Protein AF-A0A3B9RSI5-F1 (afdb_monomer_lite)

Secondary structure (DSSP, 8-state):
-----SSHHHHHHHHHHHHHTT------GGGGT-HHHHHHHHHHHHTT-HHHHHHHHHHHHHHHHHHTTS-HHHHHHHHHHHTT-----PPTTSPPPPHHHHHHHHHHHHHHHHHTTT-STTGGGGG-

Radius of gyration: 15.4 Å; chains: 1; bounding box: 41×25×41 Å

Sequence (128 aa):
MHIGDIGTKKSIELAKHAQKAGANGLIGSTYNLMPDTAIEIYKLAQTGDYRAAFEIQKIATKLIHYIVQWDFFPIMKNLITASGVDAGYSRKPFATPSKEVMDKINAFCLDLKKEHMGNTHIAFIDKM

pLDDT: mean 86.71, std 10.0, range [38.5, 96.56]

Structure (mmCIF, N/CA/C/O backbone):
data_AF-A0A3B9RSI5-F1
#
_entry.id   AF-A0A3B9RSI5-F1
#
loop_
_atom_site.group_PDB
_atom_site.id
_atom_site.type_symbol
_atom_site.label_atom_id
_atom_site.label_alt_id
_atom_site.label_comp_id
_atom_site.label_asym_id
_atom_site.label_entity_id
_atom_site.label_seq_id
_atom_site.pdbx_PDB_ins_code
_atom_site.Cartn_x
_atom_site.Cartn_y
_atom_site.Cartn_z
_atom_site.occupancy
_atom_site.B_iso_or_equiv
_atom_site.auth_seq_id
_atom_site.auth_comp_id
_atom_site.auth_asym_id
_atom_site.auth_atom_id
_atom_site.pdbx_PDB_model_num
ATOM 1 N N . MET A 1 1 ? -20.536 -8.356 -4.434 1.00 38.50 1 MET A N 1
ATOM 2 C CA . MET A 1 1 ? -20.301 -7.129 -5.228 1.00 38.50 1 MET A CA 1
ATOM 3 C C . MET A 1 1 ? -19.005 -6.505 -4.720 1.00 38.50 1 MET A C 1
ATOM 5 O O . MET A 1 1 ? -18.917 -6.275 -3.523 1.00 38.50 1 MET A O 1
ATOM 9 N N . HIS A 1 2 ? -17.984 -6.329 -5.563 1.00 43.81 2 HIS A N 1
ATOM 10 C CA . HIS A 1 2 ? -16.758 -5.605 -5.198 1.00 43.81 2 HIS A CA 1
ATOM 11 C C . HIS A 1 2 ? -16.929 -4.153 -5.647 1.00 43.81 2 HIS A C 1
ATOM 13 O O . HIS A 1 2 ? -17.145 -3.915 -6.832 1.00 43.81 2 HIS A O 1
ATOM 19 N N . ILE A 1 3 ? -16.882 -3.205 -4.709 1.00 53.19 3 ILE A N 1
ATOM 20 C CA . ILE A 1 3 ? -16.864 -1.774 -5.016 1.00 53.19 3 ILE A CA 1
ATOM 21 C C . ILE A 1 3 ? -15.622 -1.188 -4.350 1.00 53.19 3 ILE A C 1
ATOM 23 O O . ILE A 1 3 ? -15.481 -1.264 -3.132 1.00 53.19 3 ILE A O 1
ATOM 27 N N . GLY A 1 4 ? -14.726 -0.627 -5.154 1.00 59.19 4 GLY A N 1
ATOM 28 C CA . GLY A 1 4 ? -13.540 0.086 -4.699 1.00 59.19 4 GLY A CA 1
ATOM 29 C C . GLY A 1 4 ? -13.463 1.441 -5.389 1.00 59.19 4 GLY A C 1
ATOM 30 O O . GLY A 1 4 ? -13.804 1.561 -6.562 1.00 59.19 4 GLY A O 1
ATOM 31 N N . ASP A 1 5 ? -13.031 2.460 -4.656 1.00 70.69 5 ASP A N 1
ATOM 32 C CA . ASP A 1 5 ? -12.736 3.792 -5.183 1.00 70.69 5 ASP A CA 1
ATOM 33 C C . ASP A 1 5 ? -11.441 4.281 -4.532 1.00 70.69 5 ASP A C 1
ATOM 35 O O . ASP A 1 5 ? -11.147 3.928 -3.385 1.00 70.69 5 ASP A O 1
ATOM 39 N N . ILE A 1 6 ? -10.654 5.060 -5.271 1.00 70.44 6 ILE A N 1
ATOM 40 C CA . ILE A 1 6 ? -9.364 5.582 -4.805 1.00 70.44 6 ILE A CA 1
ATOM 41 C C . ILE A 1 6 ? -9.492 6.908 -4.037 1.00 70.44 6 ILE A C 1
ATOM 43 O O . ILE A 1 6 ? -8.576 7.334 -3.330 1.00 70.44 6 ILE A O 1
ATOM 47 N N . GLY A 1 7 ? -10.618 7.598 -4.193 1.00 68.62 7 GLY A N 1
ATOM 48 C CA . GLY A 1 7 ? -10.922 8.860 -3.549 1.00 68.62 7 GLY A CA 1
ATOM 49 C C . GLY A 1 7 ? -11.500 8.641 -2.159 1.00 68.62 7 GLY A C 1
ATOM 50 O O . GLY A 1 7 ? -12.640 8.211 -2.015 1.00 68.62 7 GLY A O 1
ATOM 51 N N . THR A 1 8 ? -10.762 9.066 -1.131 1.00 69.12 8 THR A N 1
ATOM 52 C CA . THR A 1 8 ? -11.103 8.898 0.293 1.00 69.12 8 THR A CA 1
ATOM 53 C C . THR A 1 8 ? -12.578 9.168 0.611 1.00 69.12 8 THR A C 1
ATOM 55 O O . THR A 1 8 ? -13.222 8.366 1.280 1.00 69.12 8 THR A O 1
ATOM 58 N N . LYS A 1 9 ? -13.152 10.268 0.096 1.00 71.56 9 LYS A N 1
ATOM 59 C CA . LYS A 1 9 ? -14.558 10.632 0.342 1.00 71.56 9 LYS A CA 1
ATOM 60 C C . LYS A 1 9 ? -15.537 9.602 -0.229 1.00 71.56 9 LYS A C 1
ATOM 62 O O . LYS A 1 9 ? -16.463 9.195 0.464 1.00 71.56 9 LYS A O 1
ATOM 67 N N . LYS A 1 10 ? -15.338 9.178 -1.479 1.00 74.88 10 LYS A N 1
ATOM 68 C CA . LYS A 1 10 ? -16.189 8.173 -2.127 1.00 74.88 10 LYS A CA 1
ATOM 69 C C . LYS A 1 10 ? -15.991 6.805 -1.485 1.00 74.88 10 LYS A C 1
ATOM 71 O O . LYS A 1 10 ? -16.985 6.142 -1.220 1.00 74.88 10 LYS A O 1
ATOM 76 N N . SER A 1 11 ? -14.755 6.417 -1.163 1.00 73.38 11 SER A N 1
ATOM 77 C CA . SER A 1 11 ? -14.468 5.158 -0.465 1.00 73.38 11 SER A CA 1
ATOM 78 C C . SER A 1 11 ? -15.199 5.078 0.879 1.00 73.38 11 SER A C 1
ATOM 80 O O . SER A 1 11 ? -15.763 4.037 1.195 1.00 73.38 11 SER A O 1
ATOM 82 N N . ILE A 1 12 ? -15.264 6.179 1.641 1.00 73.38 12 ILE A N 1
ATOM 83 C CA . ILE A 1 12 ? -16.015 6.244 2.907 1.00 73.38 12 ILE A CA 1
ATOM 84 C C . ILE A 1 12 ? -17.521 6.077 2.674 1.00 73.38 12 ILE A C 1
ATOM 86 O O . ILE A 1 12 ? -18.162 5.292 3.370 1.00 73.38 12 ILE A O 1
ATOM 90 N N . GLU A 1 13 ? -18.102 6.791 1.707 1.00 76.88 13 GLU A N 1
ATOM 91 C CA . GLU A 1 13 ? -19.538 6.674 1.419 1.00 76.88 13 GLU A CA 1
ATOM 92 C C . GLU A 1 13 ? -19.904 5.268 0.924 1.00 76.88 13 GLU A C 1
ATOM 94 O O . GLU A 1 13 ? -20.874 4.670 1.394 1.00 76.88 13 GLU A O 1
ATOM 99 N N . LEU A 1 14 ? -19.077 4.687 0.056 1.00 78.38 14 LEU A N 1
ATOM 100 C CA . LEU A 1 14 ? -19.230 3.311 -0.409 1.00 78.38 14 LEU A CA 1
ATOM 101 C C . LEU A 1 14 ? -19.102 2.303 0.733 1.00 78.38 14 LEU A C 1
ATOM 103 O O . LEU A 1 14 ? -19.911 1.384 0.813 1.00 78.38 14 LEU A O 1
ATOM 107 N N . ALA A 1 15 ? -18.147 2.494 1.646 1.00 75.50 15 ALA A N 1
ATOM 108 C CA . ALA A 1 15 ? -17.985 1.638 2.817 1.00 75.50 15 ALA A CA 1
ATOM 109 C C . ALA A 1 15 ? -19.211 1.703 3.741 1.00 75.50 15 ALA A C 1
ATOM 111 O O . ALA A 1 15 ? -19.714 0.660 4.157 1.00 75.50 15 ALA A O 1
ATOM 112 N N . LYS A 1 16 ? -19.762 2.900 3.994 1.00 74.81 16 LYS A N 1
ATOM 113 C CA . LYS A 1 16 ? -21.010 3.066 4.761 1.00 74.81 16 LYS A CA 1
ATOM 114 C C . LYS A 1 16 ? -22.183 2.344 4.098 1.00 74.81 16 LYS A C 1
ATOM 116 O O . LYS A 1 16 ? -22.969 1.694 4.786 1.00 74.81 16 LYS A O 1
ATOM 121 N N . HIS A 1 17 ? -22.322 2.454 2.775 1.00 83.62 17 HIS A N 1
ATOM 122 C CA . HIS A 1 17 ? -23.367 1.746 2.035 1.00 83.62 17 HIS A CA 1
ATOM 123 C C . HIS A 1 17 ? -23.172 0.227 2.075 1.00 83.62 17 HIS A C 1
ATOM 125 O O . HIS A 1 17 ? -24.131 -0.494 2.344 1.00 83.62 17 HIS A O 1
ATOM 131 N N . ALA A 1 18 ? -21.945 -0.255 1.872 1.00 79.50 18 ALA A N 1
ATOM 132 C CA . ALA A 1 18 ? -21.611 -1.674 1.928 1.00 79.50 18 ALA A CA 1
ATOM 133 C C . ALA A 1 18 ? -21.898 -2.266 3.315 1.00 79.50 18 ALA A C 1
ATOM 135 O O . ALA A 1 18 ? -22.538 -3.310 3.409 1.00 79.50 18 ALA A O 1
ATOM 136 N N . GLN A 1 19 ? -21.518 -1.568 4.389 1.00 79.12 19 GLN A N 1
ATOM 137 C CA . GLN A 1 19 ? -21.823 -1.974 5.761 1.00 79.12 19 GLN A CA 1
ATOM 138 C C . GLN A 1 19 ? -23.338 -2.069 6.000 1.00 79.12 19 GLN A C 1
ATOM 140 O O . GLN A 1 19 ? -23.812 -3.071 6.530 1.00 79.12 19 GLN A O 1
ATOM 145 N N . LYS A 1 20 ? -24.118 -1.066 5.564 1.00 82.00 20 LYS A N 1
ATOM 146 C CA . LYS A 1 20 ? -25.593 -1.093 5.653 1.00 82.00 20 LYS A CA 1
ATOM 147 C C . LYS A 1 20 ? -26.213 -2.244 4.858 1.00 82.00 20 LYS A C 1
ATOM 149 O O . LYS A 1 20 ? -27.260 -2.748 5.245 1.00 82.00 20 LYS A O 1
ATOM 154 N N . ALA A 1 21 ? -25.570 -2.660 3.769 1.00 86.38 21 ALA A N 1
ATOM 155 C CA . ALA A 1 21 ? -25.968 -3.808 2.962 1.00 86.38 21 ALA A CA 1
ATOM 156 C C . ALA A 1 21 ? -25.490 -5.162 3.532 1.00 86.38 21 ALA A C 1
ATOM 158 O O . ALA A 1 21 ? -25.682 -6.189 2.886 1.00 86.38 21 ALA A O 1
ATOM 159 N N . GLY A 1 22 ? -24.867 -5.179 4.718 1.00 83.25 22 GLY A N 1
ATOM 160 C CA . GLY A 1 22 ? -24.406 -6.398 5.386 1.00 83.25 22 GLY A CA 1
ATOM 161 C C . GLY A 1 22 ? -23.006 -6.866 4.981 1.00 83.25 22 GLY A C 1
ATOM 162 O O . GLY A 1 22 ? -22.650 -8.004 5.263 1.00 83.25 22 GLY A O 1
ATOM 163 N N . ALA A 1 23 ? -22.195 -6.032 4.320 1.00 81.00 23 ALA A N 1
ATOM 164 C CA . ALA A 1 23 ? -20.806 -6.383 4.035 1.00 81.00 23 ALA A CA 1
ATOM 165 C C . ALA A 1 23 ? -19.969 -6.420 5.325 1.00 81.00 23 ALA A C 1
ATOM 167 O O . ALA A 1 23 ? -19.993 -5.480 6.119 1.00 81.00 23 ALA A O 1
ATOM 168 N N . ASN A 1 24 ? -19.177 -7.482 5.496 1.00 81.69 24 ASN A N 1
ATOM 169 C CA . ASN A 1 24 ? -18.329 -7.692 6.677 1.00 81.69 24 ASN A CA 1
ATOM 170 C C . ASN A 1 24 ? -16.832 -7.454 6.427 1.00 81.69 24 ASN A C 1
ATOM 172 O O . ASN A 1 24 ? -16.019 -7.746 7.300 1.00 81.69 24 ASN A O 1
ATOM 176 N N . GLY A 1 25 ? -16.438 -6.963 5.250 1.00 74.50 25 GLY A N 1
ATOM 177 C CA . GLY A 1 25 ? -15.022 -6.830 4.922 1.00 74.50 25 GLY A CA 1
ATOM 178 C C . GLY A 1 25 ? -14.726 -5.933 3.730 1.00 74.50 25 GLY A C 1
ATOM 179 O O . GLY A 1 25 ? -15.619 -5.512 2.993 1.00 74.50 25 GLY A O 1
ATOM 180 N N . LEU A 1 26 ? -13.434 -5.663 3.558 1.00 78.62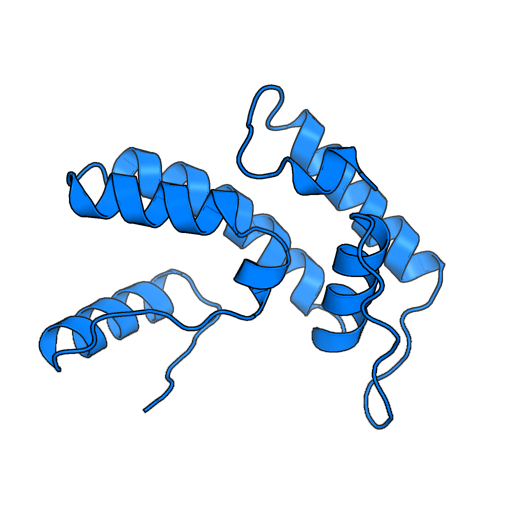 26 LEU A N 1
ATOM 181 C CA . LEU A 1 26 ? -12.863 -4.871 2.476 1.00 78.62 26 LEU A CA 1
ATOM 182 C C . LEU A 1 26 ? -11.890 -5.742 1.680 1.00 78.62 26 LEU A C 1
ATOM 184 O O . LEU A 1 26 ? -11.205 -6.594 2.241 1.00 78.62 26 LEU A O 1
ATOM 188 N N . ILE A 1 27 ? -11.802 -5.502 0.374 1.00 80.75 27 ILE A N 1
ATOM 189 C CA . ILE A 1 27 ? -10.794 -6.114 -0.497 1.00 80.75 27 ILE A CA 1
ATOM 190 C C . ILE A 1 27 ? -9.950 -4.978 -1.062 1.00 80.75 27 ILE A C 1
ATOM 192 O O . ILE A 1 27 ? -10.483 -4.091 -1.726 1.00 80.75 27 ILE A O 1
ATOM 196 N N . GLY A 1 28 ? -8.644 -5.014 -0.812 1.00 83.31 28 GLY A N 1
ATOM 197 C CA . GLY A 1 28 ? -7.701 -4.011 -1.290 1.00 83.31 28 GLY A CA 1
ATOM 198 C C . GLY A 1 28 ? -6.375 -4.652 -1.669 1.00 83.31 28 GLY A C 1
ATOM 199 O O . GLY A 1 28 ? -5.735 -5.307 -0.851 1.00 83.31 28 GLY A O 1
ATOM 200 N N . SER A 1 29 ? -5.931 -4.446 -2.909 1.00 86.25 29 SER A N 1
ATOM 201 C CA . SER A 1 29 ? -4.660 -5.001 -3.395 1.00 86.25 29 SER A CA 1
ATOM 202 C C . SER A 1 29 ? -3.457 -4.507 -2.587 1.00 86.25 29 SER A C 1
ATOM 204 O O . SER A 1 29 ? -2.474 -5.227 -2.441 1.00 86.25 29 SER A O 1
ATOM 206 N N . THR A 1 30 ? -3.550 -3.302 -2.024 1.00 89.25 30 THR A N 1
ATOM 207 C CA . THR A 1 30 ? -2.508 -2.653 -1.218 1.00 89.25 30 THR A CA 1
ATOM 208 C C . THR A 1 30 ? -2.291 -3.326 0.137 1.00 89.25 30 THR A C 1
ATOM 210 O O . THR A 1 30 ? -1.218 -3.170 0.714 1.00 89.25 30 THR A O 1
ATOM 213 N N . TYR A 1 31 ? -3.240 -4.142 0.613 1.00 89.50 31 TYR A N 1
ATOM 214 C CA . TYR A 1 31 ? -3.076 -4.941 1.834 1.00 89.50 31 TYR A CA 1
ATOM 215 C C . TYR A 1 31 ? -1.974 -5.995 1.696 1.00 89.50 31 TYR A C 1
ATOM 217 O O . TYR A 1 31 ? -1.396 -6.392 2.697 1.00 89.50 31 TYR A O 1
ATOM 225 N N . ASN A 1 32 ? -1.630 -6.401 0.467 1.00 89.25 32 ASN A N 1
ATOM 226 C CA . ASN A 1 32 ? -0.495 -7.296 0.223 1.00 89.25 32 ASN A CA 1
ATOM 227 C C . ASN A 1 32 ? 0.862 -6.622 0.480 1.00 89.25 32 ASN A C 1
ATOM 229 O O . ASN A 1 32 ? 1.844 -7.315 0.710 1.00 89.25 32 ASN A O 1
ATOM 233 N N . LEU A 1 33 ? 0.918 -5.287 0.420 1.00 91.00 33 LEU A N 1
ATOM 234 C CA . LEU A 1 33 ? 2.130 -4.508 0.684 1.00 91.00 33 LEU A CA 1
ATOM 235 C C . LEU A 1 33 ? 2.147 -3.950 2.113 1.00 91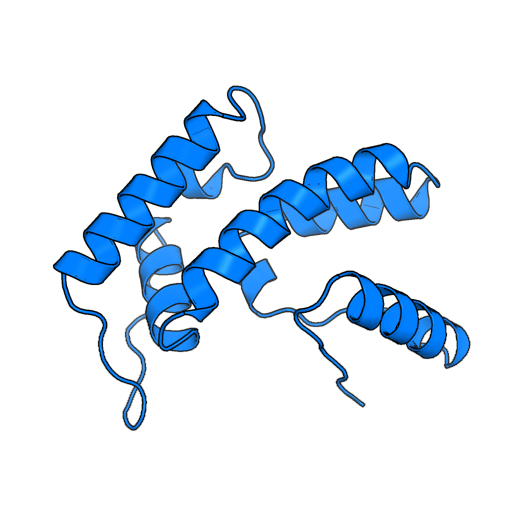.00 33 LEU A C 1
ATOM 237 O O . LEU A 1 33 ? 3.190 -3.905 2.754 1.00 91.00 33 LEU A O 1
ATOM 241 N N . MET A 1 34 ? 0.984 -3.523 2.612 1.00 91.12 34 MET A N 1
ATOM 242 C CA . MET A 1 34 ? 0.822 -2.871 3.915 1.00 91.12 34 MET A CA 1
ATOM 243 C C . MET A 1 34 ? -0.229 -3.586 4.786 1.00 91.12 34 MET A C 1
ATOM 245 O O . MET A 1 34 ? -1.242 -2.971 5.140 1.00 91.12 34 MET A O 1
ATOM 249 N N . PRO A 1 35 ? -0.046 -4.879 5.117 1.00 89.81 35 PRO A N 1
ATOM 250 C CA . PRO A 1 35 ? -1.028 -5.622 5.905 1.00 89.81 35 PRO A CA 1
ATOM 251 C C . PRO A 1 35 ? -1.181 -5.046 7.319 1.00 89.81 35 PRO A C 1
ATOM 253 O O . PRO A 1 35 ? -2.306 -4.843 7.774 1.00 89.81 35 PRO A O 1
ATOM 256 N N . ASP A 1 36 ? -0.074 -4.698 7.979 1.00 90.19 36 ASP A N 1
ATOM 257 C CA . ASP A 1 36 ? -0.077 -4.176 9.352 1.00 90.19 36 ASP A CA 1
ATOM 258 C C . ASP A 1 36 ? -0.825 -2.841 9.464 1.00 90.19 36 ASP A C 1
ATOM 260 O O . ASP A 1 36 ? -1.609 -2.640 10.391 1.00 90.19 36 ASP A O 1
ATOM 264 N N . THR A 1 37 ? -0.667 -1.958 8.470 1.00 90.81 37 THR A N 1
ATOM 265 C CA . THR A 1 37 ? -1.448 -0.716 8.346 1.00 90.81 37 THR A CA 1
ATOM 266 C C . THR A 1 37 ? -2.946 -0.991 8.320 1.00 90.81 37 THR A C 1
ATOM 268 O O . THR A 1 37 ? -3.710 -0.344 9.034 1.00 90.81 37 THR A O 1
ATOM 271 N N . ALA A 1 38 ? -3.383 -1.943 7.492 1.00 89.19 38 ALA A N 1
ATOM 272 C CA . ALA A 1 38 ? -4.799 -2.257 7.341 1.00 89.19 38 ALA A CA 1
ATOM 273 C C . ALA A 1 38 ? -5.382 -2.886 8.615 1.00 89.19 38 ALA A C 1
ATOM 275 O O . ALA A 1 38 ? -6.491 -2.535 9.023 1.00 89.19 38 ALA A O 1
ATOM 276 N N . ILE A 1 39 ? -4.621 -3.775 9.263 1.00 90.31 39 ILE A N 1
ATOM 277 C CA . ILE A 1 39 ? -4.997 -4.402 10.534 1.00 90.31 39 ILE A CA 1
ATOM 278 C C . ILE A 1 39 ? -5.174 -3.342 11.623 1.00 90.31 39 ILE A C 1
ATOM 280 O O . ILE A 1 39 ? -6.161 -3.391 12.358 1.00 90.31 39 ILE A O 1
ATOM 284 N N . GLU A 1 40 ? -4.259 -2.378 11.724 1.00 91.00 40 GLU A N 1
ATOM 285 C CA . GLU A 1 40 ?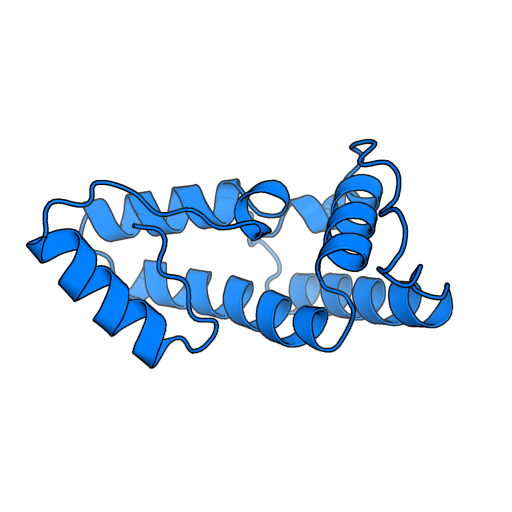 -4.343 -1.343 12.754 1.00 91.00 40 GLU A CA 1
ATOM 286 C C . GLU A 1 40 ? -5.531 -0.403 12.536 1.00 91.00 40 GLU A C 1
ATOM 288 O O . GLU A 1 40 ? -6.305 -0.158 13.461 1.00 91.00 40 GLU A O 1
ATOM 293 N N . ILE A 1 41 ? -5.747 0.050 11.295 1.00 89.56 41 ILE A N 1
ATOM 294 C CA . ILE A 1 41 ? -6.924 0.857 10.940 1.00 89.56 41 ILE A CA 1
ATOM 295 C C . ILE A 1 41 ? -8.212 0.123 11.329 1.00 89.56 41 ILE A C 1
ATOM 297 O O . ILE A 1 41 ? -9.122 0.731 11.893 1.00 89.56 41 ILE A O 1
ATOM 301 N N . TYR A 1 42 ? -8.290 -1.183 11.057 1.00 88.88 42 TYR A N 1
ATOM 302 C CA . TYR A 1 42 ? -9.452 -1.988 11.420 1.00 88.88 42 TYR A CA 1
ATOM 303 C C . TYR A 1 42 ? -9.652 -2.066 12.939 1.00 88.88 42 TYR A C 1
ATOM 305 O O . TYR A 1 42 ? -10.768 -1.846 13.409 1.00 88.88 42 TYR A O 1
ATOM 313 N N . LYS A 1 43 ? -8.594 -2.324 13.718 1.00 90.75 43 LYS A N 1
ATOM 314 C CA . LYS A 1 43 ? -8.668 -2.373 15.189 1.00 90.75 43 LYS A CA 1
ATOM 315 C C . LYS A 1 43 ? -9.152 -1.050 15.783 1.00 90.75 43 LYS A C 1
ATOM 317 O O . LYS A 1 43 ? -10.062 -1.061 16.605 1.00 90.75 43 LYS A O 1
ATOM 322 N N . LEU A 1 44 ? -8.595 0.072 15.330 1.00 90.00 44 LEU A N 1
ATOM 323 C CA . LEU A 1 44 ? -8.989 1.409 15.786 1.00 90.00 44 LEU A CA 1
ATOM 324 C C . LEU A 1 44 ? -10.439 1.736 15.408 1.00 90.00 44 LEU A C 1
ATOM 326 O O . LEU A 1 44 ? -11.183 2.301 16.205 1.00 90.00 44 LEU A O 1
ATOM 330 N N . ALA A 1 45 ? -10.884 1.324 14.219 1.00 86.00 45 ALA A N 1
ATOM 331 C CA . ALA A 1 45 ? -12.281 1.476 13.823 1.00 86.00 45 ALA A CA 1
ATOM 332 C C . ALA A 1 45 ? -13.230 0.638 14.701 1.00 86.00 45 ALA A C 1
ATOM 334 O O . ALA A 1 45 ? -14.302 1.122 15.059 1.00 86.00 45 ALA A O 1
ATOM 335 N N . GLN A 1 46 ? -12.840 -0.584 15.088 1.00 84.69 46 GLN A N 1
ATOM 336 C CA . GLN A 1 46 ? -13.632 -1.443 15.981 1.00 84.69 46 GLN A CA 1
ATOM 337 C C . GLN A 1 46 ? -13.797 -0.845 17.385 1.00 84.69 46 GLN A C 1
ATOM 339 O O . GLN A 1 46 ? -14.840 -1.032 18.007 1.00 84.69 46 GLN A O 1
ATOM 344 N N . THR A 1 47 ? -12.801 -0.106 17.880 1.00 91.88 47 THR A N 1
ATOM 345 C CA . THR A 1 47 ? -12.863 0.576 19.185 1.00 91.88 47 THR A CA 1
ATOM 346 C C . THR A 1 47 ? -13.463 1.983 19.111 1.00 91.88 47 THR A C 1
ATOM 348 O O . THR A 1 47 ? -13.635 2.629 20.143 1.00 91.88 47 THR A O 1
ATOM 351 N N . GLY A 1 48 ? -13.814 2.461 17.912 1.00 89.25 48 GLY A N 1
ATOM 352 C CA . GLY A 1 48 ? -14.383 3.790 17.687 1.00 89.25 48 GLY A CA 1
ATOM 353 C C . GLY A 1 48 ? -13.360 4.930 17.630 1.00 89.25 48 GLY A C 1
ATOM 354 O O . GLY A 1 48 ? -13.763 6.091 17.527 1.00 89.25 48 GLY A O 1
ATOM 355 N N . ASP A 1 49 ? -12.054 4.641 17.641 1.00 91.62 49 ASP A N 1
ATOM 356 C CA . ASP A 1 49 ? -10.995 5.645 17.481 1.00 91.62 49 ASP A CA 1
ATOM 357 C C . ASP A 1 49 ? -10.757 5.981 16.000 1.00 91.62 49 ASP A C 1
ATOM 359 O O . ASP A 1 49 ? -9.720 5.708 15.384 1.00 91.62 49 ASP A O 1
ATOM 363 N N . TYR A 1 50 ? -11.766 6.604 15.396 1.00 88.00 50 TYR A N 1
ATOM 364 C CA . TYR A 1 50 ? -11.718 7.000 13.992 1.00 88.00 50 TYR A CA 1
ATOM 365 C C . TYR A 1 50 ? -10.673 8.081 13.709 1.00 88.00 50 TYR A C 1
ATOM 367 O O . TYR A 1 50 ? -10.232 8.210 12.568 1.00 88.00 50 TYR A O 1
ATOM 375 N N . ARG A 1 51 ? -10.266 8.861 14.720 1.00 90.56 51 ARG A N 1
ATOM 376 C CA . ARG A 1 51 ? -9.248 9.901 14.550 1.00 90.56 51 ARG A CA 1
ATOM 377 C C . ARG A 1 51 ? -7.882 9.266 14.329 1.00 90.56 51 ARG A C 1
ATOM 379 O O . ARG A 1 51 ? -7.233 9.600 13.341 1.00 90.56 51 ARG A O 1
ATOM 386 N N . ALA A 1 52 ? -7.472 8.334 15.189 1.00 89.38 52 ALA A N 1
ATOM 387 C CA . ALA A 1 52 ? -6.218 7.611 15.004 1.00 89.38 52 ALA A CA 1
ATOM 388 C C . ALA A 1 52 ? -6.238 6.777 13.710 1.00 89.38 52 ALA A C 1
ATOM 390 O O . ALA A 1 52 ? -5.289 6.838 12.926 1.00 89.38 52 ALA A O 1
ATOM 391 N N . ALA A 1 53 ? -7.353 6.092 13.420 1.00 88.38 53 ALA A N 1
ATOM 392 C CA . ALA A 1 53 ? -7.516 5.337 12.175 1.00 88.38 53 ALA A CA 1
ATOM 393 C C . ALA A 1 53 ? -7.337 6.227 10.931 1.00 88.38 53 ALA A C 1
ATOM 395 O O . ALA A 1 53 ? -6.688 5.834 9.959 1.00 88.38 53 ALA A O 1
ATOM 396 N N . PHE A 1 54 ? -7.875 7.450 10.966 1.00 88.25 54 PHE A N 1
ATOM 397 C CA . PHE A 1 54 ? -7.748 8.410 9.874 1.00 88.25 54 PHE A CA 1
ATOM 398 C C . PHE A 1 54 ? -6.305 8.891 9.674 1.00 88.25 54 PHE A C 1
ATOM 400 O O . PHE A 1 54 ? -5.857 9.010 8.533 1.00 88.25 54 PHE A O 1
ATOM 407 N N . GLU A 1 55 ? -5.553 9.125 10.752 1.00 90.19 55 GLU A N 1
ATOM 408 C CA . GLU A 1 55 ? -4.139 9.509 10.658 1.00 90.19 55 GLU A CA 1
ATOM 409 C C . GLU A 1 55 ? -3.303 8.437 9.949 1.00 90.19 55 GLU A C 1
ATOM 411 O O . GLU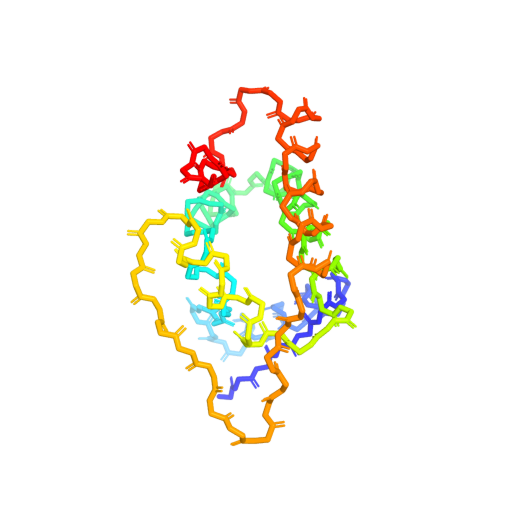 A 1 55 ? -2.536 8.760 9.039 1.00 90.19 55 GLU A O 1
ATOM 416 N N . ILE A 1 56 ? -3.524 7.160 10.270 1.00 90.31 56 ILE A N 1
ATOM 417 C CA . ILE A 1 56 ? -2.854 6.036 9.603 1.00 90.31 56 ILE A CA 1
ATOM 418 C C . ILE A 1 56 ? -3.313 5.917 8.140 1.00 90.31 56 ILE A C 1
ATOM 420 O O . ILE A 1 56 ? -2.490 5.771 7.230 1.00 90.31 56 ILE A O 1
ATOM 424 N N . GLN A 1 57 ? -4.618 6.053 7.877 1.00 88.62 57 GLN A N 1
ATOM 425 C CA . GLN A 1 57 ? -5.171 6.013 6.521 1.00 88.62 57 GLN A CA 1
ATOM 426 C C . GLN A 1 57 ? -4.575 7.102 5.617 1.00 88.62 57 GLN A C 1
ATOM 428 O O . GLN A 1 57 ? -4.390 6.855 4.422 1.00 88.62 57 GLN A O 1
ATOM 433 N N . LYS A 1 58 ? -4.243 8.292 6.139 1.00 89.75 58 LYS A N 1
ATO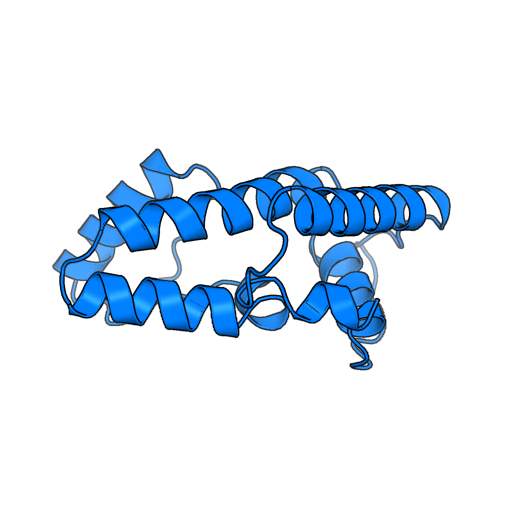M 434 C CA . LYS A 1 58 ? -3.577 9.345 5.350 1.00 89.75 58 LYS A CA 1
ATOM 435 C C . LYS A 1 58 ? -2.212 8.895 4.835 1.00 89.75 58 LYS A C 1
ATOM 437 O O . LYS A 1 58 ? -1.902 9.161 3.677 1.00 89.75 58 LYS A O 1
ATOM 442 N N . ILE A 1 59 ? -1.433 8.185 5.651 1.00 90.69 59 ILE A N 1
ATOM 443 C CA . ILE A 1 59 ? -0.114 7.661 5.261 1.00 90.69 59 ILE A CA 1
ATOM 444 C C . ILE A 1 59 ? -0.275 6.641 4.129 1.00 90.69 59 ILE A C 1
ATOM 446 O O . ILE A 1 59 ? 0.357 6.773 3.082 1.00 90.69 59 ILE A O 1
ATOM 450 N N . ALA A 1 60 ? -1.195 5.684 4.292 1.00 90.19 60 ALA A N 1
ATOM 451 C CA . ALA A 1 60 ? -1.513 4.711 3.248 1.00 90.19 60 ALA A CA 1
ATOM 452 C C . ALA A 1 60 ? -1.974 5.399 1.953 1.00 90.19 60 ALA A C 1
ATOM 454 O O . ALA A 1 60 ? -1.514 5.071 0.863 1.00 90.19 60 ALA A O 1
ATOM 455 N N . THR A 1 61 ? -2.860 6.390 2.076 1.00 90.81 61 THR A N 1
ATOM 456 C CA . THR A 1 61 ? -3.431 7.119 0.936 1.00 90.81 61 THR A CA 1
ATOM 457 C C . THR A 1 61 ? -2.364 7.905 0.173 1.00 90.81 61 THR A C 1
ATOM 459 O O . THR A 1 61 ? -2.384 7.873 -1.054 1.00 90.81 61 THR A O 1
ATOM 462 N N . LYS A 1 62 ? -1.398 8.535 0.864 1.00 92.06 62 LYS A N 1
ATOM 463 C CA . LYS A 1 62 ? -0.251 9.207 0.225 1.00 92.06 62 LYS A CA 1
ATOM 464 C C . LYS A 1 62 ? 0.503 8.253 -0.707 1.00 92.06 62 LYS A C 1
ATOM 466 O O . LYS A 1 62 ? 0.714 8.589 -1.869 1.00 92.06 62 LYS A O 1
ATOM 471 N N . LEU A 1 63 ? 0.861 7.058 -0.223 1.00 92.25 63 LEU A N 1
ATOM 472 C CA . LEU A 1 63 ? 1.549 6.058 -1.044 1.00 92.25 63 LEU A CA 1
ATOM 473 C C . LEU A 1 63 ? 0.679 5.591 -2.210 1.00 92.25 63 LEU A C 1
ATOM 475 O O . LEU A 1 63 ? 1.149 5.551 -3.344 1.00 92.25 63 LEU A O 1
ATOM 479 N N . ILE A 1 64 ? -0.590 5.272 -1.945 1.00 92.19 64 ILE A N 1
ATOM 480 C CA . ILE A 1 64 ? -1.524 4.789 -2.966 1.00 92.19 64 ILE A CA 1
ATOM 481 C C . ILE A 1 64 ? -1.663 5.811 -4.093 1.00 92.19 64 ILE A C 1
ATOM 483 O O . ILE A 1 64 ? -1.489 5.446 -5.249 1.00 92.19 64 ILE A O 1
ATOM 487 N N . HIS A 1 65 ? -1.925 7.082 -3.777 1.00 92.56 65 HIS A N 1
ATOM 488 C CA . HIS A 1 65 ? -2.057 8.143 -4.782 1.00 92.56 65 HIS A CA 1
ATOM 489 C C . HIS A 1 65 ? -0.772 8.381 -5.573 1.00 92.56 65 HIS A C 1
ATOM 491 O O . HIS A 1 65 ? -0.853 8.719 -6.755 1.00 92.56 65 HIS A O 1
ATOM 497 N N . TYR A 1 66 ? 0.390 8.167 -4.955 1.00 94.50 66 TYR A N 1
ATOM 498 C CA . TYR A 1 66 ? 1.672 8.277 -5.638 1.00 94.50 66 TYR A CA 1
ATOM 499 C C . TYR A 1 66 ? 1.889 7.143 -6.649 1.00 94.50 66 TYR A C 1
ATOM 501 O O . TYR A 1 66 ? 2.245 7.401 -7.793 1.00 94.50 66 TYR A O 1
ATOM 509 N N . ILE A 1 67 ? 1.636 5.884 -6.276 1.00 93.50 67 ILE A N 1
ATOM 510 C CA . ILE A 1 67 ? 1.975 4.734 -7.136 1.00 93.50 67 ILE A CA 1
ATOM 511 C C . ILE A 1 67 ? 0.983 4.489 -8.279 1.00 93.50 67 ILE A C 1
ATOM 513 O O . ILE A 1 67 ? 1.349 3.884 -9.284 1.00 93.50 67 ILE A O 1
ATOM 517 N N . VAL A 1 68 ? -0.262 4.962 -8.163 1.00 92.00 68 VAL A N 1
ATOM 518 C CA . VAL A 1 68 ? -1.295 4.784 -9.208 1.00 92.00 68 VAL A CA 1
ATOM 519 C C . VAL A 1 68 ? -1.112 5.689 -10.426 1.00 92.00 68 VAL A C 1
ATOM 521 O O . VAL A 1 68 ? -1.910 5.627 -11.356 1.00 92.00 68 VAL A O 1
ATOM 524 N N . GLN A 1 69 ? -0.079 6.532 -10.431 1.00 91.88 69 GLN A N 1
ATOM 525 C CA . GLN A 1 69 ? 0.306 7.308 -11.611 1.00 91.88 69 GLN A CA 1
ATOM 526 C C . GLN A 1 69 ? 0.904 6.409 -12.715 1.00 91.88 69 GLN A C 1
ATOM 528 O O . GLN A 1 69 ? 1.044 6.843 -13.856 1.00 91.88 69 GLN A O 1
ATOM 533 N N . TRP A 1 70 ? 1.242 5.156 -12.383 1.00 94.31 70 TRP A N 1
ATOM 534 C CA . TRP A 1 70 ? 1.771 4.133 -13.288 1.00 94.31 70 TRP A CA 1
ATOM 535 C C . TRP A 1 70 ? 0.895 2.874 -13.288 1.00 94.31 70 TRP A C 1
ATOM 537 O O . TRP A 1 70 ? -0.079 2.768 -12.538 1.00 94.31 70 TRP A O 1
ATOM 547 N N . ASP A 1 71 ? 1.274 1.881 -14.100 1.00 93.44 71 ASP A N 1
ATOM 548 C CA . ASP A 1 71 ? 0.629 0.568 -14.108 1.00 93.44 71 ASP A CA 1
ATOM 549 C C . ASP A 1 71 ? 0.723 -0.092 -12.726 1.00 93.44 71 ASP A C 1
ATOM 551 O O . ASP A 1 71 ? 1.753 -0.631 -12.309 1.00 93.44 71 ASP A O 1
ATOM 555 N N . PHE A 1 72 ? -0.405 -0.062 -12.020 1.00 92.06 72 PHE A N 1
ATOM 556 C CA . PHE A 1 72 ? -0.494 -0.380 -10.601 1.00 92.06 72 PHE A CA 1
ATOM 557 C C . PHE A 1 72 ? 0.025 -1.780 -10.247 1.00 92.06 72 PHE A C 1
ATOM 559 O O . PHE A 1 72 ? 0.767 -1.938 -9.280 1.00 92.06 72 PHE A O 1
ATOM 566 N N . PHE A 1 73 ? -0.333 -2.810 -11.021 1.00 93.88 73 PHE A N 1
ATOM 567 C CA . PHE A 1 73 ? 0.059 -4.189 -10.711 1.00 93.88 73 PHE A CA 1
ATOM 568 C C . PHE A 1 73 ? 1.570 -4.439 -10.842 1.00 93.88 73 PHE A C 1
ATOM 570 O O . PHE A 1 73 ? 2.144 -5.009 -9.912 1.00 93.88 73 PHE A O 1
ATOM 577 N N . PRO A 1 74 ? 2.247 -4.033 -11.937 1.00 95.69 74 PRO A N 1
ATOM 578 C CA . PRO A 1 74 ? 3.706 -4.037 -11.994 1.00 95.69 74 PRO A CA 1
ATOM 579 C C . PRO A 1 74 ? 4.375 -3.304 -10.829 1.00 95.69 74 PRO A C 1
ATOM 581 O O . PRO A 1 74 ? 5.296 -3.866 -10.238 1.00 95.69 74 PRO A O 1
ATOM 584 N N . ILE A 1 75 ? 3.912 -2.100 -10.467 1.00 96.25 75 ILE A N 1
ATOM 585 C CA . ILE A 1 75 ? 4.488 -1.359 -9.334 1.00 96.25 75 ILE A CA 1
ATOM 586 C C . ILE A 1 75 ? 4.316 -2.140 -8.031 1.00 96.25 75 ILE A C 1
ATOM 588 O O . ILE A 1 75 ? 5.298 -2.394 -7.341 1.00 96.25 75 ILE A O 1
ATOM 592 N N . MET A 1 76 ? 3.099 -2.598 -7.731 1.00 95.12 76 MET A N 1
ATOM 593 C CA . MET A 1 76 ? 2.807 -3.400 -6.539 1.00 95.12 76 MET A CA 1
ATOM 594 C C . MET A 1 76 ? 3.712 -4.628 -6.432 1.00 95.12 76 MET A C 1
ATOM 596 O O . MET A 1 76 ? 4.276 -4.870 -5.371 1.00 95.12 76 MET A O 1
ATOM 600 N N . LYS A 1 77 ? 3.892 -5.385 -7.522 1.00 95.12 77 LYS A N 1
ATOM 601 C CA . LYS A 1 77 ? 4.784 -6.551 -7.523 1.00 95.12 77 LYS A CA 1
ATOM 602 C C . LYS A 1 77 ? 6.230 -6.170 -7.230 1.00 95.12 77 LYS A C 1
ATOM 604 O O . LYS A 1 77 ? 6.857 -6.826 -6.413 1.00 95.12 77 LYS A O 1
ATOM 609 N N . ASN A 1 78 ? 6.739 -5.101 -7.841 1.00 95.00 78 ASN A N 1
ATOM 610 C CA . ASN A 1 78 ? 8.102 -4.646 -7.573 1.00 95.00 78 ASN A CA 1
ATOM 611 C C . ASN A 1 78 ? 8.284 -4.190 -6.118 1.00 95.00 78 ASN A C 1
ATOM 613 O O . ASN A 1 78 ? 9.312 -4.493 -5.528 1.00 95.00 78 ASN A O 1
ATOM 617 N N . LEU A 1 79 ? 7.291 -3.521 -5.524 1.00 94.88 79 LEU A N 1
ATOM 618 C CA . LEU A 1 79 ? 7.331 -3.120 -4.113 1.00 94.88 79 LEU A CA 1
ATOM 619 C C . LEU A 1 79 ? 7.289 -4.325 -3.165 1.00 94.88 79 LEU A C 1
ATOM 621 O O . LEU A 1 79 ? 8.016 -4.354 -2.176 1.00 94.88 79 LEU A O 1
ATOM 625 N N . ILE A 1 80 ? 6.482 -5.341 -3.481 1.00 93.94 80 ILE A N 1
ATOM 626 C CA . ILE A 1 80 ? 6.433 -6.595 -2.715 1.00 93.94 80 ILE A CA 1
ATOM 627 C C . ILE A 1 80 ? 7.775 -7.339 -2.828 1.00 93.94 80 ILE A C 1
ATOM 629 O O . ILE A 1 80 ? 8.323 -7.762 -1.809 1.00 93.94 80 ILE A O 1
ATOM 633 N N . THR A 1 81 ? 8.357 -7.409 -4.029 1.00 94.19 81 THR A N 1
ATOM 634 C CA . THR A 1 81 ? 9.703 -7.963 -4.246 1.00 94.19 81 THR A CA 1
ATOM 635 C C . THR A 1 81 ? 10.771 -7.189 -3.486 1.00 94.19 81 THR A C 1
ATOM 637 O O . THR A 1 81 ? 11.596 -7.809 -2.820 1.00 94.19 81 THR A O 1
ATOM 640 N N . ALA A 1 82 ? 10.721 -5.856 -3.501 1.00 90.81 82 ALA A N 1
ATOM 641 C CA . ALA A 1 82 ? 11.617 -5.016 -2.710 1.00 90.81 82 ALA A CA 1
ATOM 642 C C . ALA A 1 82 ? 11.450 -5.263 -1.203 1.00 90.81 82 ALA A C 1
ATOM 644 O O . ALA A 1 82 ? 12.430 -5.258 -0.482 1.00 90.81 82 ALA A O 1
ATOM 645 N N . SER A 1 83 ? 10.245 -5.590 -0.725 1.00 88.44 83 SER A N 1
ATOM 646 C CA . SER A 1 83 ? 10.021 -5.974 0.678 1.00 88.44 83 SER A CA 1
ATOM 647 C C . SER A 1 83 ? 10.504 -7.393 1.046 1.00 88.44 83 SER A C 1
ATOM 649 O O . SER A 1 83 ? 10.306 -7.842 2.179 1.00 88.44 83 SER A O 1
ATOM 651 N N . GLY A 1 84 ? 11.128 -8.111 0.104 1.00 90.00 84 GLY A N 1
ATOM 652 C CA . GLY A 1 84 ? 11.740 -9.426 0.312 1.00 90.00 84 GLY A CA 1
ATOM 653 C C . GLY A 1 84 ? 10.875 -10.630 -0.078 1.00 90.00 84 GLY A C 1
ATOM 654 O O . GLY A 1 84 ? 11.216 -11.753 0.287 1.00 90.00 84 GLY A O 1
ATOM 655 N N . VAL A 1 85 ? 9.762 -10.433 -0.794 1.00 91.88 85 VAL A N 1
ATOM 656 C CA . VAL A 1 85 ? 8.861 -11.517 -1.230 1.00 91.88 85 VAL A CA 1
ATOM 657 C C . VAL A 1 85 ? 8.838 -11.606 -2.752 1.00 91.88 85 VAL A C 1
ATOM 659 O O . VAL A 1 85 ? 8.386 -10.673 -3.404 1.00 91.88 85 VAL A O 1
ATOM 662 N N . ASP A 1 86 ? 9.250 -12.734 -3.337 1.00 94.06 86 ASP A N 1
ATOM 663 C CA . ASP A 1 86 ? 9.201 -12.914 -4.796 1.00 94.06 86 ASP A CA 1
ATOM 664 C C . ASP A 1 86 ? 7.757 -12.864 -5.334 1.00 94.06 86 ASP A C 1
ATOM 666 O O . ASP A 1 86 ? 6.989 -13.822 -5.230 1.00 94.06 86 ASP A O 1
ATOM 670 N N . ALA A 1 87 ? 7.387 -11.724 -5.926 1.00 94.06 87 ALA A N 1
ATOM 671 C CA . ALA A 1 87 ? 6.082 -11.503 -6.548 1.00 94.06 87 ALA A CA 1
ATOM 672 C C . ALA A 1 87 ? 6.082 -11.761 -8.071 1.00 94.06 87 ALA A C 1
ATOM 674 O O . ALA A 1 87 ? 5.046 -11.599 -8.746 1.00 94.06 87 ALA A O 1
ATOM 675 N N . GLY A 1 88 ? 7.235 -12.140 -8.635 1.00 93.69 88 GLY A N 1
ATOM 676 C CA . GLY A 1 88 ? 7.467 -12.245 -10.069 1.00 93.69 88 GLY A CA 1
ATOM 677 C C . GLY A 1 88 ? 7.160 -10.946 -10.823 1.00 93.69 88 GLY A C 1
ATOM 678 O O . GLY A 1 88 ? 7.250 -9.840 -10.295 1.00 93.69 88 GLY A O 1
ATOM 679 N N . TYR A 1 89 ? 6.738 -11.077 -12.081 1.00 93.25 89 TYR A N 1
ATOM 680 C CA . TYR A 1 89 ? 6.416 -9.945 -12.954 1.00 93.25 89 TYR A CA 1
ATOM 681 C C . TYR A 1 89 ? 4.954 -9.969 -13.420 1.00 93.25 89 TYR A C 1
ATOM 683 O O . TYR A 1 89 ? 4.232 -10.963 -13.267 1.00 93.25 89 TYR A O 1
ATOM 691 N N . SER A 1 90 ? 4.490 -8.848 -13.968 1.00 94.69 90 SER A N 1
ATOM 692 C CA . SER A 1 90 ? 3.183 -8.746 -14.622 1.00 94.69 90 SER A CA 1
ATOM 693 C C . SER A 1 90 ? 3.323 -9.073 -16.105 1.00 94.69 90 SER A C 1
ATOM 695 O O . SER A 1 90 ? 4.158 -8.493 -16.793 1.00 94.69 90 SER A O 1
ATOM 697 N N . ARG A 1 91 ? 2.505 -10.003 -16.607 1.00 94.25 91 ARG A N 1
ATOM 698 C CA . ARG A 1 91 ? 2.451 -10.313 -18.043 1.00 94.25 91 ARG A CA 1
ATOM 699 C C . ARG A 1 91 ? 1.787 -9.163 -18.809 1.00 94.25 91 ARG A C 1
ATOM 701 O O . ARG A 1 91 ? 1.019 -8.394 -18.232 1.00 94.25 91 ARG A O 1
ATOM 708 N N . LYS A 1 92 ? 2.034 -9.097 -20.121 1.00 92.75 92 LYS A N 1
ATOM 709 C CA . LYS A 1 92 ? 1.327 -8.183 -21.034 1.00 92.75 92 LYS A CA 1
ATOM 710 C C . LYS A 1 92 ? -0.202 -8.288 -20.836 1.00 92.75 92 LYS A C 1
ATOM 712 O O . LYS A 1 92 ? -0.683 -9.396 -20.582 1.00 92.75 92 LYS A O 1
ATOM 717 N N . PRO A 1 93 ? -0.963 -7.182 -20.954 1.00 93.44 93 PRO A N 1
ATOM 718 C CA . PRO A 1 93 ? -0.580 -5.892 -21.544 1.00 93.44 93 PRO A CA 1
ATOM 719 C C . PRO A 1 93 ? 0.101 -4.893 -20.594 1.00 93.44 93 PRO A C 1
ATOM 721 O O . PRO A 1 93 ? 0.448 -3.809 -21.046 1.00 93.44 93 PRO A O 1
ATOM 724 N N . PHE A 1 94 ? 0.315 -5.235 -19.319 1.00 94.19 94 PHE A N 1
ATOM 725 C CA . PHE A 1 94 ? 0.959 -4.323 -18.370 1.00 94.19 94 PHE A CA 1
ATOM 726 C C . PHE A 1 94 ? 2.419 -4.041 -18.743 1.00 94.19 94 PHE A C 1
ATOM 728 O O . PHE A 1 94 ? 3.167 -4.964 -19.087 1.00 94.19 94 PHE A O 1
ATOM 735 N N . ALA A 1 95 ? 2.828 -2.778 -18.643 1.00 90.88 95 ALA A N 1
ATOM 736 C CA . ALA A 1 95 ? 4.193 -2.350 -18.888 1.00 90.88 95 ALA A CA 1
ATOM 737 C C . ALA A 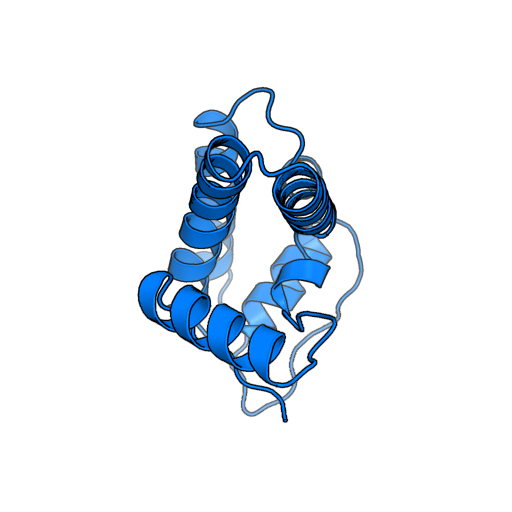1 95 ? 5.097 -2.685 -17.695 1.00 90.88 95 ALA A C 1
ATOM 739 O O . ALA A 1 95 ? 4.742 -2.493 -16.531 1.00 90.88 95 ALA A O 1
ATOM 740 N N . THR A 1 96 ? 6.305 -3.165 -17.981 1.00 92.75 96 THR A N 1
ATOM 741 C CA . THR A 1 96 ? 7.348 -3.279 -16.960 1.00 92.75 96 THR A CA 1
ATOM 742 C C . THR A 1 96 ? 7.844 -1.871 -16.611 1.00 92.75 96 THR A C 1
ATOM 744 O O . THR A 1 96 ? 8.233 -1.140 -17.526 1.00 92.75 96 THR A O 1
ATOM 747 N N . PRO A 1 97 ? 7.847 -1.465 -15.329 1.00 94.19 97 PRO A N 1
ATOM 748 C CA . PRO A 1 97 ? 8.360 -0.160 -14.940 1.00 94.19 97 PRO A CA 1
ATOM 749 C C . PRO A 1 97 ? 9.857 -0.075 -15.238 1.00 94.19 97 PRO A C 1
ATOM 751 O O . PRO A 1 97 ? 10.599 -1.040 -15.044 1.00 94.19 97 PRO A O 1
ATOM 754 N N . SER A 1 98 ? 10.308 1.085 -15.716 1.00 95.50 98 SER A N 1
ATOM 755 C CA . SER A 1 98 ? 11.736 1.326 -15.899 1.00 95.50 98 SER A CA 1
ATOM 756 C C . SER A 1 98 ? 12.441 1.408 -14.545 1.00 95.50 98 SER A C 1
ATOM 758 O O . SER A 1 98 ? 11.824 1.712 -13.519 1.00 95.50 98 SER A O 1
ATOM 760 N N . LYS A 1 99 ? 13.763 1.203 -14.549 1.00 95.00 99 LYS A N 1
ATOM 761 C CA . LYS A 1 99 ? 14.584 1.403 -13.350 1.00 95.00 99 LYS A CA 1
ATOM 762 C C . LYS A 1 99 ? 14.402 2.813 -12.777 1.00 95.00 99 LYS A C 1
ATOM 764 O O . LYS A 1 99 ? 14.247 2.956 -11.577 1.00 95.00 99 LYS A O 1
ATOM 769 N N . GLU A 1 100 ? 14.334 3.832 -13.634 1.00 96.56 100 GLU A N 1
ATOM 770 C CA . GLU A 1 100 ? 14.131 5.223 -13.211 1.00 96.56 100 GLU A CA 1
ATOM 771 C C . GLU A 1 100 ? 12.801 5.425 -12.464 1.00 96.56 100 GLU A C 1
ATOM 773 O O . GLU A 1 100 ? 12.753 6.134 -11.461 1.00 96.56 100 GLU A O 1
ATOM 778 N N . VAL A 1 101 ? 11.716 4.792 -12.926 1.00 96.19 101 VAL A N 1
ATOM 779 C CA . VAL A 1 101 ? 10.417 4.842 -12.235 1.00 96.19 101 VAL A CA 1
ATOM 780 C C . VAL A 1 101 ? 10.514 4.167 -10.870 1.00 96.19 101 VAL A C 1
ATOM 782 O O . VAL A 1 101 ? 10.062 4.735 -9.878 1.00 96.19 101 VAL A O 1
ATOM 785 N N . MET A 1 102 ? 11.143 2.991 -10.799 1.00 95.56 102 MET A N 1
ATOM 786 C CA . MET A 1 102 ? 11.316 2.290 -9.526 1.00 95.56 102 MET A CA 1
ATOM 787 C C . MET A 1 102 ? 12.219 3.054 -8.554 1.00 95.56 102 MET A C 1
ATOM 789 O O . MET A 1 102 ? 11.878 3.153 -7.380 1.00 95.56 102 MET A O 1
ATOM 793 N N . ASP A 1 103 ? 13.306 3.663 -9.031 1.00 95.56 103 ASP A N 1
ATOM 794 C CA . ASP A 1 103 ? 14.195 4.493 -8.212 1.00 95.56 103 ASP A CA 1
ATOM 795 C C . ASP A 1 103 ? 13.426 5.688 -7.606 1.00 95.56 103 ASP A C 1
ATOM 797 O O . ASP A 1 103 ? 13.568 5.972 -6.415 1.00 95.56 103 ASP A O 1
ATOM 801 N N . LYS A 1 104 ? 12.546 6.346 -8.384 1.00 96.44 104 LYS A N 1
ATOM 802 C CA . LYS A 1 104 ? 11.676 7.437 -7.893 1.00 96.44 104 LYS A CA 1
ATOM 803 C C . LYS A 1 104 ? 10.706 6.963 -6.811 1.00 96.44 104 LYS A C 1
ATOM 805 O O . LYS A 1 104 ? 10.544 7.635 -5.795 1.00 96.44 104 LYS A O 1
ATOM 810 N N . ILE A 1 105 ? 10.070 5.810 -7.014 1.00 96.50 105 ILE A N 1
ATOM 811 C CA . ILE A 1 105 ? 9.109 5.255 -6.052 1.00 96.50 105 ILE A CA 1
ATOM 812 C C . ILE A 1 105 ? 9.812 4.815 -4.766 1.00 96.50 105 ILE A C 1
ATOM 814 O O . ILE A 1 105 ? 9.305 5.080 -3.677 1.00 96.50 105 ILE A O 1
ATOM 818 N N . ASN A 1 106 ? 10.988 4.198 -4.870 1.00 94.38 106 ASN A N 1
ATOM 819 C CA . ASN A 1 106 ? 11.777 3.802 -3.707 1.00 94.38 106 ASN A CA 1
ATOM 820 C C . ASN A 1 106 ? 12.227 5.031 -2.908 1.00 94.38 106 ASN A C 1
ATOM 822 O O . ASN A 1 106 ? 12.062 5.055 -1.691 1.00 94.38 106 ASN A O 1
ATOM 826 N N . ALA A 1 107 ? 12.702 6.086 -3.582 1.00 95.19 107 ALA A N 1
ATOM 827 C CA . ALA A 1 107 ? 13.032 7.353 -2.929 1.00 95.19 107 ALA A CA 1
ATOM 828 C C . ALA A 1 107 ? 11.819 7.949 -2.194 1.00 95.19 107 ALA A C 1
ATOM 830 O O . ALA A 1 107 ? 11.930 8.305 -1.022 1.00 95.19 107 ALA A O 1
ATOM 831 N N . PHE A 1 108 ? 10.643 7.960 -2.832 1.00 95.88 108 PHE A N 1
ATOM 832 C CA . PHE A 1 108 ? 9.400 8.401 -2.194 1.00 95.88 108 PHE A CA 1
ATOM 833 C C . PHE A 1 108 ? 9.047 7.567 -0.952 1.00 95.88 108 PHE A C 1
ATOM 835 O O . PHE A 1 108 ? 8.651 8.127 0.067 1.00 95.88 108 PHE A O 1
ATOM 842 N N . CYS A 1 109 ? 9.208 6.240 -1.000 1.00 94.06 109 CYS A N 1
ATOM 843 C CA . CYS A 1 109 ? 8.966 5.372 0.157 1.00 94.06 109 CYS A CA 1
ATOM 844 C C . CYS A 1 109 ? 9.919 5.704 1.316 1.00 94.06 109 CYS A C 1
ATOM 846 O O . CYS A 1 109 ? 9.482 5.844 2.459 1.00 94.06 109 CYS A O 1
ATOM 848 N N . LEU A 1 110 ? 11.208 5.894 1.027 1.00 92.44 110 LEU A N 1
ATOM 849 C CA . LEU A 1 110 ? 12.201 6.268 2.035 1.00 92.44 110 LEU A CA 1
ATOM 850 C C . LEU A 1 110 ? 11.904 7.640 2.655 1.00 92.44 110 LEU A C 1
ATOM 852 O O . LEU A 1 110 ? 12.030 7.803 3.868 1.00 92.44 110 LEU A O 1
ATOM 856 N N . ASP A 1 111 ? 11.473 8.618 1.860 1.00 93.88 111 ASP A N 1
ATOM 857 C CA . ASP A 1 111 ? 11.091 9.937 2.371 1.00 93.88 111 ASP A CA 1
ATOM 858 C C . ASP A 1 111 ? 9.807 9.875 3.207 1.00 93.88 111 ASP A C 1
ATOM 860 O O . ASP A 1 111 ? 9.767 10.430 4.307 1.00 93.88 111 ASP A O 1
ATOM 864 N N . LEU A 1 112 ? 8.810 9.094 2.777 1.00 92.06 112 LEU A N 1
ATOM 865 C CA . LEU A 1 112 ? 7.605 8.826 3.565 1.00 92.06 112 LEU A CA 1
ATOM 866 C C . LEU A 1 112 ? 7.948 8.184 4.921 1.00 92.06 112 LEU A C 1
ATOM 868 O O . LEU A 1 112 ? 7.332 8.511 5.936 1.00 92.06 112 LEU A O 1
ATOM 872 N N . LYS A 1 113 ? 8.957 7.304 4.970 1.00 89.38 113 LYS A N 1
ATOM 873 C CA . LYS A 1 113 ? 9.450 6.720 6.225 1.00 89.38 113 LYS A CA 1
ATOM 874 C C . LYS A 1 113 ? 10.117 7.757 7.126 1.00 89.38 113 LYS A C 1
ATOM 876 O O . LYS A 1 113 ? 9.876 7.735 8.331 1.00 89.38 113 LYS A O 1
ATOM 881 N N . LYS A 1 114 ? 10.918 8.674 6.572 1.00 89.19 114 LYS A N 1
ATOM 882 C CA . LYS A 1 114 ? 11.545 9.765 7.342 1.00 89.19 114 LYS A CA 1
ATOM 883 C C . LYS A 1 114 ? 10.501 10.709 7.944 1.00 89.19 114 LYS A C 1
ATOM 885 O O . LYS A 1 114 ? 10.619 11.061 9.113 1.00 89.19 114 LYS A O 1
ATOM 890 N N . GLU A 1 115 ? 9.462 11.069 7.185 1.00 87.94 115 GLU A N 1
ATOM 891 C CA . GLU A 1 115 ? 8.337 11.891 7.674 1.00 87.94 115 GLU A CA 1
ATOM 892 C C . GLU A 1 115 ? 7.601 11.245 8.858 1.00 87.94 115 GLU A C 1
ATOM 894 O O . GLU A 1 115 ? 7.024 11.936 9.696 1.00 87.94 115 GLU A O 1
ATOM 899 N N . HIS A 1 116 ? 7.623 9.914 8.928 1.00 84.81 116 HIS A N 1
ATOM 900 C CA . HIS A 1 116 ? 6.902 9.117 9.911 1.00 84.81 116 HIS A CA 1
ATOM 901 C C . HIS A 1 116 ? 7.851 8.218 10.723 1.00 84.81 116 HIS A C 1
ATOM 903 O O . HIS A 1 116 ? 7.539 7.057 10.995 1.00 84.81 116 HIS A O 1
ATOM 909 N N . MET A 1 117 ? 9.018 8.746 11.120 1.00 72.94 117 MET A N 1
ATOM 910 C CA . MET A 1 117 ? 9.985 8.021 11.956 1.00 72.94 117 MET A CA 1
ATOM 911 C C . MET A 1 117 ? 9.324 7.450 13.222 1.00 72.94 117 MET A C 1
ATOM 913 O O . MET A 1 117 ? 8.603 8.146 13.932 1.00 72.94 117 MET A O 1
ATOM 917 N N . GLY A 1 118 ? 9.571 6.165 13.496 1.00 69.75 118 GLY A N 1
ATOM 918 C CA . GLY A 1 118 ? 8.960 5.427 14.611 1.00 69.75 118 GLY A CA 1
ATOM 919 C C . GLY A 1 118 ? 7.596 4.795 14.303 1.00 69.75 118 GLY A C 1
ATOM 920 O O . GLY A 1 118 ? 7.071 4.055 15.131 1.00 69.75 118 GLY A O 1
ATOM 921 N N . ASN A 1 119 ? 7.030 5.026 13.114 1.00 73.56 119 ASN A N 1
ATOM 922 C CA . ASN A 1 119 ? 5.778 4.406 12.691 1.00 73.56 119 ASN A CA 1
ATOM 923 C C . ASN A 1 119 ? 6.013 2.971 12.173 1.00 73.56 119 ASN A C 1
ATOM 925 O O . ASN A 1 119 ? 6.756 2.749 11.209 1.00 73.56 119 ASN A O 1
ATOM 929 N N . THR A 1 120 ? 5.361 1.997 12.811 1.00 77.62 120 THR A N 1
ATOM 930 C CA . THR A 1 120 ? 5.449 0.570 12.463 1.00 77.62 120 THR A CA 1
ATOM 931 C C . THR A 1 120 ? 4.528 0.171 11.309 1.00 77.62 120 THR A C 1
ATOM 933 O O . THR A 1 120 ? 4.724 -0.880 10.710 1.00 77.62 120 THR A O 1
ATOM 936 N N . HIS A 1 121 ? 3.557 1.005 10.934 1.00 80.19 121 HIS A N 1
ATOM 937 C CA . HIS A 1 121 ? 2.560 0.675 9.911 1.00 80.19 121 HIS A CA 1
ATOM 938 C C . HIS A 1 121 ? 3.186 0.595 8.504 1.00 80.19 121 HIS A C 1
ATOM 940 O O . HIS A 1 121 ? 2.789 -0.219 7.681 1.00 80.19 121 HIS A O 1
ATOM 946 N N . ILE A 1 122 ? 4.257 1.344 8.236 1.00 84.00 122 ILE A N 1
ATOM 947 C CA . ILE A 1 122 ? 5.016 1.283 6.970 1.00 84.00 122 ILE A CA 1
ATOM 948 C C . ILE A 1 122 ? 6.328 0.485 7.093 1.00 84.00 122 ILE A C 1
ATOM 950 O O . ILE A 1 122 ? 7.310 0.785 6.419 1.00 84.00 122 ILE A O 1
ATOM 954 N N . ALA A 1 123 ? 6.369 -0.534 7.958 1.00 84.12 123 ALA A N 1
ATOM 955 C CA . ALA A 1 123 ? 7.572 -1.343 8.199 1.00 84.12 123 ALA A CA 1
ATOM 956 C C . ALA A 1 123 ? 8.068 -2.127 6.970 1.00 84.12 123 ALA A C 1
ATOM 958 O O . ALA A 1 123 ? 9.238 -2.491 6.912 1.00 84.12 123 ALA A O 1
ATOM 959 N N . PHE A 1 124 ? 7.224 -2.362 5.957 1.00 86.00 124 PHE A N 1
ATOM 960 C CA . PHE A 1 124 ? 7.663 -3.010 4.713 1.00 86.00 124 PHE A CA 1
ATOM 961 C C . PHE A 1 124 ? 8.795 -2.235 4.012 1.00 86.00 124 PHE A C 1
ATOM 963 O O . PHE A 1 124 ? 9.604 -2.846 3.319 1.00 86.00 124 PHE A O 1
ATOM 970 N N . ILE A 1 125 ? 8.869 -0.914 4.227 1.00 88.69 125 ILE A N 1
ATOM 971 C CA . ILE A 1 125 ? 9.898 -0.031 3.662 1.00 88.69 125 ILE A CA 1
ATOM 972 C C . ILE A 1 125 ? 11.280 -0.344 4.245 1.00 88.69 125 ILE A C 1
ATOM 974 O O . ILE A 1 125 ? 12.279 -0.166 3.564 1.00 88.69 125 ILE A O 1
ATOM 978 N N . ASP A 1 126 ? 11.350 -0.877 5.468 1.00 85.44 126 ASP A N 1
ATOM 979 C CA . ASP A 1 126 ? 12.620 -1.194 6.137 1.00 85.44 126 ASP A CA 1
ATOM 980 C C . ASP A 1 126 ? 13.359 -2.375 5.476 1.00 85.44 126 ASP A C 1
ATOM 982 O O . ASP A 1 126 ? 14.513 -2.650 5.798 1.00 85.44 126 ASP A O 1
ATOM 986 N N . LYS A 1 127 ? 12.683 -3.094 4.571 1.00 80.19 127 LYS A N 1
ATOM 987 C CA . LYS A 1 127 ? 13.225 -4.241 3.832 1.00 80.19 127 LYS A CA 1
ATOM 988 C C . LYS A 1 127 ? 13.635 -3.906 2.394 1.00 80.19 127 LYS A C 1
ATOM 990 O O . LYS A 1 127 ? 14.209 -4.781 1.752 1.00 80.19 127 LYS A O 1
ATOM 995 N N . MET A 1 128 ? 13.303 -2.702 1.917 1.00 79.81 128 MET A N 1
ATOM 996 C CA . MET A 1 128 ? 13.585 -2.214 0.558 1.00 79.81 128 MET A CA 1
ATOM 997 C C . MET A 1 128 ? 15.025 -1.724 0.429 1.00 79.81 128 MET A C 1
ATOM 999 O O . MET A 1 128 ? 15.605 -1.951 -0.655 1.00 79.81 128 MET A O 1
#

Foldseek 3Di:
DADDDLDPVVRVVVVVVCVVVVNDDHDDLCCLLQVLLVVVLVVCVVVVVNVVSVVSVVLVSVLVVVQVVFQNVLLSQVLSVLLVDNSDGDDPPHDNDDPVRNVVSLVVLVVSCVVVPPDCRNVSNVSD